Protein AF-W2JN86-F1 (afdb_monomer_lite)

Structure (mmCIF, N/CA/C/O backbone):
data_AF-W2JN86-F1
#
_entry.id   AF-W2JN86-F1
#
loop_
_atom_site.group_PDB
_atom_site.id
_atom_site.type_symbol
_atom_site.label_atom_id
_atom_site.label_alt_id
_atom_site.label_comp_id
_atom_site.label_asym_id
_atom_site.label_entity_id
_atom_site.label_seq_id
_atom_site.pdbx_PDB_ins_code
_atom_site.Cartn_x
_atom_site.Cartn_y
_atom_site.Cartn_z
_atom_site.occupancy
_atom_site.B_iso_or_equiv
_atom_site.auth_seq_id
_atom_site.auth_comp_id
_atom_site.auth_asym_id
_atom_site.auth_atom_id
_atom_site.pdbx_PDB_model_num
ATOM 1 N N . MET A 1 1 ? 68.083 -23.206 29.676 1.00 40.34 1 MET A N 1
ATOM 2 C CA . MET A 1 1 ? 66.668 -23.506 29.372 1.00 40.34 1 MET A CA 1
ATOM 3 C C . MET A 1 1 ? 65.996 -22.211 28.949 1.00 40.34 1 MET A C 1
ATOM 5 O O . MET A 1 1 ? 65.682 -21.395 29.801 1.00 40.34 1 MET A O 1
ATOM 9 N N . GLY A 1 2 ? 65.899 -21.969 27.643 1.00 44.34 2 GLY A N 1
ATOM 10 C CA . GLY A 1 2 ? 65.194 -20.807 27.102 1.00 44.34 2 GLY A CA 1
ATOM 11 C C . GLY A 1 2 ? 63.753 -21.199 26.782 1.00 44.34 2 GLY A C 1
ATOM 12 O O . GLY A 1 2 ? 63.563 -22.230 26.136 1.00 44.34 2 GLY A O 1
ATOM 13 N N . PRO A 1 3 ? 62.735 -20.453 27.232 1.00 45.81 3 PRO A N 1
ATOM 14 C CA . PRO A 1 3 ? 61.371 -20.733 26.826 1.00 45.81 3 PRO A CA 1
ATOM 15 C C . PRO A 1 3 ? 61.158 -20.239 25.392 1.00 45.81 3 PRO A C 1
ATOM 17 O O . PRO A 1 3 ? 61.354 -19.067 25.070 1.00 45.81 3 PRO A O 1
ATOM 20 N N . GLY A 1 4 ? 60.821 -21.198 24.532 1.00 37.56 4 GLY A N 1
ATOM 21 C CA . GLY A 1 4 ? 60.564 -21.018 23.115 1.00 37.56 4 GLY A CA 1
ATOM 22 C C . GLY A 1 4 ? 59.287 -20.240 22.807 1.00 37.56 4 GLY A C 1
ATOM 23 O O . GLY A 1 4 ? 58.365 -20.125 23.613 1.00 37.56 4 GLY A O 1
ATOM 24 N N . TYR A 1 5 ? 59.254 -19.724 21.583 1.00 39.41 5 TYR A N 1
ATOM 25 C CA . TYR A 1 5 ? 58.100 -19.075 20.987 1.00 39.41 5 TYR A CA 1
ATOM 26 C C . TYR A 1 5 ? 57.048 -20.115 20.590 1.00 39.41 5 TYR A C 1
ATOM 28 O O . TYR A 1 5 ? 57.275 -20.929 19.697 1.00 39.41 5 TYR A O 1
ATOM 36 N N . VAL A 1 6 ? 55.859 -20.021 21.183 1.00 46.03 6 VAL A N 1
ATOM 37 C CA . VAL A 1 6 ? 54.618 -20.526 20.587 1.00 46.03 6 VAL A CA 1
ATOM 38 C C . VAL A 1 6 ? 53.641 -19.354 20.524 1.00 46.03 6 VAL A C 1
ATOM 40 O O . VAL A 1 6 ? 53.436 -18.656 21.513 1.00 46.03 6 VAL A O 1
ATOM 43 N N . ARG A 1 7 ? 53.123 -19.114 19.312 1.00 47.34 7 ARG A N 1
ATOM 44 C CA . ARG A 1 7 ? 52.177 -18.065 18.892 1.00 47.34 7 ARG A CA 1
ATOM 45 C C . ARG A 1 7 ? 51.281 -17.560 20.028 1.00 47.34 7 ARG A C 1
ATOM 47 O O . ARG A 1 7 ? 50.343 -18.230 20.449 1.00 47.34 7 ARG A O 1
ATOM 54 N N . GLY A 1 8 ? 51.602 -16.352 20.487 1.00 38.75 8 GLY A N 1
ATOM 55 C CA . GLY A 1 8 ? 50.927 -15.672 21.578 1.00 38.75 8 GLY A CA 1
ATOM 56 C C . GLY A 1 8 ? 49.535 -15.183 21.196 1.00 38.75 8 GLY A C 1
ATOM 57 O O . GLY A 1 8 ? 49.383 -14.314 20.342 1.00 38.75 8 GLY A O 1
ATOM 58 N N . TYR A 1 9 ? 48.539 -15.675 21.924 1.00 35.75 9 TYR A N 1
ATOM 59 C CA . TYR A 1 9 ? 47.438 -14.832 22.364 1.00 35.75 9 TYR A CA 1
ATOM 60 C C 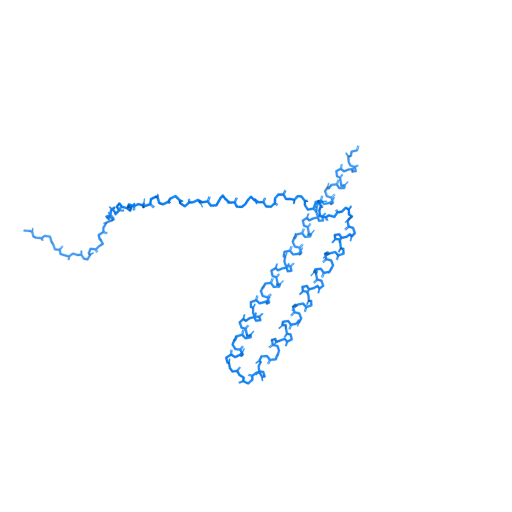. TYR A 1 9 ? 47.901 -14.086 23.620 1.00 35.75 9 TYR A C 1
ATOM 62 O O . TYR A 1 9 ? 48.077 -14.720 24.663 1.00 35.75 9 TYR A O 1
ATOM 70 N N . PRO A 1 10 ? 48.121 -12.762 23.580 1.00 40.97 10 PRO A N 1
ATOM 71 C CA . PRO A 1 10 ? 48.243 -12.002 24.806 1.00 40.97 10 PRO A CA 1
ATOM 72 C C . PRO A 1 10 ? 46.854 -11.755 25.403 1.00 40.97 10 PRO A C 1
ATOM 74 O O . PRO A 1 10 ? 46.019 -11.029 24.866 1.00 40.97 10 PRO A O 1
ATOM 77 N N . VAL A 1 11 ? 46.681 -12.402 26.552 1.00 44.06 11 VAL A N 1
ATOM 78 C CA . VAL A 1 11 ? 45.791 -12.105 27.675 1.00 44.06 11 VAL A CA 1
ATOM 79 C C . VAL A 1 11 ? 45.502 -10.605 27.818 1.00 44.06 11 VAL A C 1
ATOM 81 O O . VAL A 1 11 ? 46.398 -9.765 27.706 1.00 44.06 11 VAL A O 1
ATOM 84 N N . ALA A 1 12 ? 44.228 -10.306 28.086 1.00 45.22 12 ALA A N 1
ATOM 85 C CA . ALA A 1 12 ? 43.647 -8.981 28.249 1.00 45.22 12 ALA A CA 1
ATOM 86 C C . ALA A 1 12 ? 44.537 -8.024 29.061 1.00 45.22 12 ALA A C 1
ATOM 88 O O . ALA A 1 12 ? 44.711 -8.172 30.271 1.00 45.22 12 ALA A O 1
ATOM 89 N N . LYS A 1 13 ? 45.060 -6.995 28.390 1.00 40.75 13 LYS A N 1
ATOM 90 C CA . LYS A 1 13 ? 45.590 -5.807 29.055 1.00 40.75 13 LYS A CA 1
ATOM 91 C C . LYS A 1 13 ? 44.429 -4.844 29.271 1.00 40.75 13 LYS A C 1
ATOM 93 O O . LYS A 1 13 ? 43.826 -4.368 28.314 1.00 40.75 13 LYS A O 1
ATOM 98 N N . ASN A 1 14 ? 44.120 -4.600 30.543 1.00 42.16 14 ASN A N 1
ATOM 99 C CA . ASN A 1 14 ? 43.202 -3.566 31.002 1.00 42.16 14 ASN A CA 1
ATOM 100 C C . ASN A 1 14 ? 43.694 -2.197 30.517 1.00 42.16 14 ASN A C 1
ATOM 102 O O . ASN A 1 14 ? 44.525 -1.559 31.162 1.00 42.16 14 ASN A O 1
ATOM 106 N N . TYR A 1 15 ? 43.184 -1.741 29.377 1.00 37.34 15 TYR A N 1
ATOM 107 C CA . TYR A 1 15 ? 43.268 -0.336 29.019 1.00 37.34 15 TYR A CA 1
ATOM 108 C C . TYR A 1 15 ? 42.209 0.397 29.834 1.00 37.34 15 TYR A C 1
ATOM 110 O O . TYR A 1 15 ? 41.010 0.253 29.598 1.00 37.34 15 TYR A O 1
ATOM 118 N N . SER A 1 16 ? 42.681 1.154 30.825 1.00 36.50 16 SER A N 1
ATOM 119 C CA . SER A 1 16 ? 41.907 2.182 31.512 1.00 36.50 16 SER A CA 1
ATOM 120 C C . SER A 1 16 ? 41.421 3.180 30.461 1.00 36.50 16 SER A C 1
ATOM 122 O O . SER A 1 16 ? 42.145 4.086 30.044 1.00 36.50 16 SER A O 1
ATOM 124 N N . LEU A 1 17 ? 40.210 2.947 29.955 1.00 41.44 17 LEU A N 1
ATOM 125 C CA . LEU A 1 17 ? 39.478 3.881 29.118 1.00 41.44 17 LEU A CA 1
ATOM 126 C C . LEU A 1 17 ? 39.114 5.056 30.016 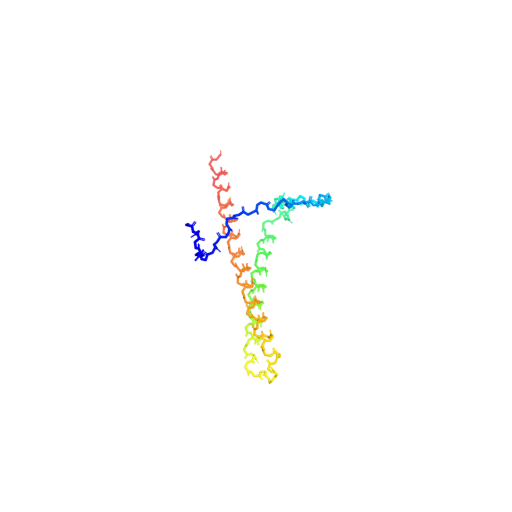1.00 41.44 17 LEU A C 1
ATOM 128 O O . LEU A 1 17 ? 38.117 5.037 30.736 1.00 41.44 17 LEU A O 1
ATOM 132 N N . HIS A 1 18 ? 39.979 6.065 29.989 1.00 39.84 18 HIS A N 1
ATOM 133 C CA . HIS A 1 18 ? 39.740 7.376 30.563 1.00 39.84 18 HIS A CA 1
ATOM 134 C C . HIS A 1 18 ? 38.550 7.988 29.810 1.00 39.84 18 HIS A C 1
ATOM 136 O O . HIS A 1 18 ? 38.694 8.672 28.797 1.00 39.84 18 HIS A O 1
ATOM 142 N N . PHE A 1 19 ? 37.341 7.635 30.245 1.00 36.56 19 PHE A N 1
ATOM 143 C CA . PHE A 1 19 ? 36.100 8.116 29.670 1.00 36.56 19 PHE A CA 1
ATOM 144 C C . PHE A 1 19 ? 35.992 9.589 30.041 1.00 36.56 19 PHE A C 1
ATOM 146 O O . PHE A 1 19 ? 35.675 9.938 31.176 1.00 36.56 19 PHE A O 1
ATOM 153 N N . CYS A 1 20 ? 36.312 10.469 29.096 1.00 41.97 20 CYS A N 1
ATOM 154 C CA . CYS A 1 20 ? 36.033 11.888 29.215 1.00 41.97 20 CYS A CA 1
ATOM 155 C C . CYS A 1 20 ? 34.528 12.047 29.469 1.00 41.97 20 CYS A C 1
ATOM 157 O O . CYS A 1 20 ? 33.718 11.914 28.549 1.00 41.97 20 CYS A O 1
ATOM 159 N N . ILE A 1 21 ? 34.151 12.310 30.724 1.00 47.12 21 ILE A N 1
ATOM 160 C CA . ILE A 1 21 ? 32.787 12.647 31.138 1.00 47.12 21 ILE A CA 1
ATOM 161 C C . ILE A 1 21 ? 32.496 14.065 30.631 1.00 47.12 21 ILE A C 1
ATOM 163 O O . ILE A 1 21 ? 32.404 15.033 31.381 1.00 47.12 21 ILE A O 1
ATOM 167 N N . GLY A 1 22 ? 32.360 14.205 29.314 1.00 44.72 22 GLY A N 1
ATOM 168 C CA . GLY A 1 22 ? 31.544 15.265 28.754 1.00 44.72 22 GLY A CA 1
ATOM 169 C C . GLY A 1 22 ? 30.115 14.962 29.177 1.00 44.72 22 GLY A C 1
ATOM 170 O O . GLY A 1 22 ? 29.614 13.874 28.892 1.00 44.72 22 GLY A O 1
ATOM 171 N N . LYS A 1 23 ? 29.470 15.885 29.898 1.00 55.12 23 LYS A N 1
ATOM 172 C CA . LYS A 1 23 ? 28.068 15.769 30.318 1.00 55.12 23 LYS A CA 1
ATOM 173 C C . LYS A 1 23 ? 27.154 15.717 29.087 1.00 55.12 23 LYS A C 1
ATOM 175 O O . LYS A 1 23 ? 26.528 16.709 28.723 1.00 55.12 23 LYS A O 1
ATOM 180 N N . ARG A 1 24 ? 27.066 14.564 28.421 1.00 57.97 24 ARG A N 1
ATOM 181 C CA . ARG A 1 24 ? 25.990 14.284 27.475 1.00 57.97 24 ARG A CA 1
ATOM 182 C C . ARG A 1 24 ? 24.729 14.216 28.316 1.00 57.97 24 ARG A C 1
ATOM 184 O O . ARG A 1 24 ? 24.595 13.329 29.153 1.00 57.97 24 ARG A O 1
ATOM 191 N N . LYS A 1 25 ? 23.824 15.175 28.124 1.00 58.09 25 LYS A N 1
ATOM 192 C CA . LYS A 1 25 ? 22.439 15.020 28.562 1.00 58.09 25 LYS A CA 1
ATOM 193 C C . LYS A 1 25 ? 21.902 13.804 27.815 1.00 58.09 25 LYS A C 1
ATOM 195 O O . LYS A 1 25 ? 21.531 13.915 26.650 1.00 58.09 25 LYS A O 1
ATOM 200 N N . THR A 1 26 ? 21.938 12.634 28.441 1.00 59.03 26 THR A N 1
ATOM 201 C CA . THR A 1 26 ? 21.180 11.474 27.989 1.00 59.03 26 THR A CA 1
ATOM 202 C C . THR A 1 26 ? 19.736 11.945 27.967 1.00 59.03 26 THR A C 1
ATOM 204 O O . THR A 1 26 ? 19.162 12.245 29.015 1.00 59.03 26 THR A O 1
ATOM 207 N N . ARG A 1 27 ? 19.177 12.142 26.768 1.00 57.22 27 ARG A N 1
ATOM 208 C CA . ARG A 1 27 ? 17.739 12.355 26.619 1.00 57.22 27 ARG A CA 1
ATOM 209 C C . ARG A 1 27 ? 17.105 11.158 27.323 1.00 57.22 27 ARG A C 1
ATOM 211 O O . ARG A 1 27 ? 17.445 10.023 26.993 1.00 57.22 27 ARG A O 1
ATOM 218 N N . GLN A 1 28 ? 16.298 11.419 28.351 1.00 60.75 28 GLN A N 1
ATOM 219 C CA . GLN A 1 28 ? 15.492 10.374 28.978 1.00 60.75 28 GLN A CA 1
ATOM 220 C C . GLN A 1 28 ? 14.775 9.602 27.861 1.00 60.75 28 GLN A C 1
ATOM 222 O O . GLN A 1 28 ? 14.440 10.237 26.851 1.00 60.75 28 GLN A O 1
ATOM 227 N N . PRO A 1 29 ? 14.565 8.277 27.998 1.00 62.31 29 PRO A N 1
ATOM 228 C CA . PRO A 1 29 ? 13.722 7.542 27.068 1.00 62.31 29 PRO A CA 1
ATOM 229 C C . PRO A 1 29 ? 12.447 8.353 26.899 1.00 62.31 29 PRO A C 1
ATOM 231 O O . PRO A 1 29 ? 11.827 8.729 27.898 1.00 62.31 29 PRO A O 1
ATOM 234 N N . GLU A 1 30 ? 12.143 8.731 25.659 1.00 65.31 30 GLU A N 1
ATOM 235 C CA . GLU A 1 30 ? 10.920 9.457 25.356 1.00 65.31 30 GLU A CA 1
ATOM 236 C C . GLU A 1 30 ? 9.794 8.656 26.007 1.00 65.31 30 GLU A C 1
ATOM 238 O O . GLU A 1 30 ? 9.720 7.437 25.815 1.00 65.31 30 GLU A O 1
ATOM 243 N N . ALA A 1 31 ? 9.048 9.297 26.913 1.00 60.22 31 ALA A N 1
ATOM 244 C CA . ALA A 1 31 ? 8.032 8.601 27.684 1.00 60.22 31 ALA A CA 1
ATOM 245 C C . ALA A 1 31 ? 7.168 7.809 26.691 1.00 60.22 31 ALA A C 1
ATOM 247 O O . ALA A 1 31 ? 6.802 8.380 25.656 1.00 60.22 31 ALA A O 1
ATOM 248 N N . PRO A 1 32 ? 6.870 6.518 26.952 1.00 59.47 32 PRO A N 1
ATOM 249 C CA . PRO A 1 32 ? 5.944 5.774 26.112 1.00 59.47 32 PRO A CA 1
ATOM 250 C C . PRO A 1 32 ? 4.725 6.658 25.885 1.00 59.47 32 PRO A C 1
ATOM 252 O O . PRO A 1 32 ? 4.285 7.318 26.821 1.00 59.47 32 PRO A O 1
ATOM 255 N N . PHE A 1 33 ? 4.224 6.754 24.660 1.00 50.59 33 PHE A N 1
ATOM 256 C CA . PHE A 1 33 ? 3.069 7.594 24.368 1.00 50.59 33 PHE A CA 1
ATOM 257 C C . PHE A 1 33 ? 1.852 7.051 25.143 1.00 50.59 33 PHE A C 1
ATOM 259 O O . PHE A 1 33 ? 1.139 6.176 24.661 1.00 50.59 33 PHE A O 1
ATOM 266 N N . ILE A 1 34 ? 1.645 7.521 26.380 1.00 52.94 34 ILE A N 1
ATOM 267 C CA . ILE A 1 34 ? 0.549 7.118 27.275 1.00 52.94 34 ILE A CA 1
ATOM 268 C C . ILE A 1 34 ? -0.655 8.025 27.012 1.00 52.94 34 ILE A C 1
ATOM 270 O O . ILE A 1 34 ? -1.181 8.660 27.918 1.00 52.94 34 ILE A O 1
ATOM 274 N N . ASN A 1 35 ? -1.083 8.138 25.758 1.00 52.81 35 ASN A N 1
ATOM 275 C CA . ASN A 1 35 ? -2.377 8.743 25.472 1.00 52.81 35 ASN A CA 1
ATOM 276 C C . ASN A 1 35 ? -3.366 7.614 25.209 1.00 52.81 35 ASN A C 1
ATOM 278 O O . ASN A 1 35 ? -3.191 6.822 24.283 1.00 52.81 35 ASN A O 1
ATOM 282 N N . ASP A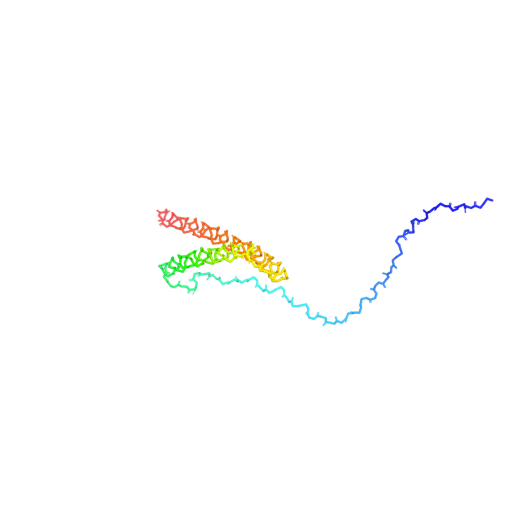 1 36 ? -4.389 7.522 26.063 1.00 51.91 36 ASP A N 1
ATOM 283 C CA . ASP A 1 36 ? -5.504 6.603 25.862 1.00 51.91 36 ASP A CA 1
ATOM 284 C C . ASP A 1 36 ? -6.168 6.986 24.536 1.00 51.91 36 ASP A C 1
ATOM 286 O O . ASP A 1 36 ? -6.694 8.088 24.391 1.00 51.91 36 ASP A O 1
ATOM 290 N N . THR A 1 37 ? -6.136 6.093 23.548 1.00 52.72 37 THR A N 1
ATOM 291 C CA . THR A 1 37 ? -6.672 6.354 22.199 1.00 52.72 37 THR A CA 1
ATOM 292 C C . THR A 1 37 ? -8.163 6.692 22.212 1.00 52.72 37 THR A C 1
ATOM 294 O O . THR A 1 37 ? -8.687 7.240 21.248 1.00 52.72 37 THR A O 1
ATOM 297 N N . LYS A 1 38 ? -8.841 6.439 23.338 1.00 50.56 38 LYS A N 1
ATOM 298 C CA . LYS A 1 38 ? -10.214 6.867 23.627 1.00 50.56 38 LYS A CA 1
ATOM 299 C C . LYS A 1 38 ? -10.405 8.388 23.646 1.00 50.56 38 LYS A C 1
ATOM 301 O O . LYS A 1 38 ? -11.542 8.825 23.524 1.00 50.56 38 LYS A O 1
ATOM 306 N N . SER A 1 39 ? -9.346 9.189 23.802 1.00 56.62 39 SER A N 1
ATOM 307 C CA . SER A 1 39 ? -9.436 10.654 23.723 1.00 56.62 39 SER A CA 1
ATOM 308 C C . SER A 1 39 ? -9.368 11.195 22.293 1.00 56.62 39 SER A C 1
ATOM 310 O O . SER A 1 39 ? -9.710 12.356 22.083 1.00 56.62 39 SER A O 1
ATOM 312 N N . LEU A 1 40 ? -8.962 10.382 21.304 1.00 59.28 40 LEU A N 1
ATOM 313 C CA . LEU A 1 40 ? -8.862 10.845 19.915 1.00 59.28 40 LEU A CA 1
ATOM 314 C C . LEU A 1 40 ? -10.230 11.117 19.285 1.00 59.28 40 LEU A C 1
ATOM 316 O O . LEU A 1 40 ? -10.334 11.967 18.405 1.00 59.28 40 LEU A O 1
ATOM 320 N N . THR A 1 41 ? -11.268 10.388 19.695 1.00 57.16 41 THR A N 1
ATOM 321 C CA . THR A 1 41 ? -12.598 10.492 19.086 1.00 57.16 41 THR A CA 1
ATOM 322 C C . THR A 1 41 ? -13.690 10.213 20.107 1.00 57.16 41 THR A C 1
ATOM 324 O O . THR A 1 41 ? -13.650 9.207 20.813 1.00 57.16 41 THR A O 1
ATOM 327 N N . THR A 1 42 ? -14.723 11.048 20.120 1.00 63.97 42 THR A N 1
ATOM 328 C CA . THR A 1 42 ? -15.916 10.881 20.962 1.00 63.97 42 THR A CA 1
ATOM 329 C C . THR A 1 42 ? -16.889 9.819 20.443 1.00 63.97 42 THR A C 1
ATOM 331 O O . THR A 1 42 ? -17.742 9.364 21.202 1.00 63.97 42 THR A O 1
ATOM 334 N N . SER A 1 43 ? -16.770 9.395 19.176 1.00 66.00 43 SER A N 1
ATOM 335 C CA . SER A 1 43 ? -17.686 8.443 18.537 1.00 66.00 43 SER A CA 1
ATOM 336 C C . SER A 1 43 ? -16.961 7.197 18.010 1.00 66.00 43 SER A C 1
ATOM 338 O O . SER A 1 43 ? -15.907 7.298 17.380 1.00 66.00 43 SER A O 1
ATOM 340 N N . SER A 1 44 ? -17.546 6.015 18.243 1.00 70.31 44 SER A N 1
ATOM 341 C CA . SER A 1 44 ? -17.044 4.744 17.687 1.00 70.31 44 SER A CA 1
ATOM 342 C C . SER A 1 44 ? -17.092 4.735 16.158 1.00 70.31 44 SER A C 1
ATOM 344 O O . SER A 1 44 ? -16.194 4.204 15.515 1.00 70.31 44 SER A O 1
ATOM 346 N N . GLU A 1 45 ? -18.108 5.375 15.576 1.00 77.12 45 GLU A N 1
ATOM 347 C CA . GLU A 1 45 ? -18.319 5.412 14.128 1.00 77.12 45 GLU A CA 1
ATOM 348 C C . GLU A 1 45 ? -17.191 6.159 13.398 1.00 77.12 45 GLU A C 1
ATOM 350 O O . GLU A 1 45 ? -16.780 5.766 12.307 1.00 77.12 45 GLU A O 1
ATOM 355 N N . THR A 1 46 ? -16.635 7.211 14.012 1.00 76.69 46 THR A N 1
ATOM 356 C CA . THR A 1 46 ? -15.467 7.927 13.472 1.00 76.69 46 THR A CA 1
ATOM 357 C C . THR A 1 46 ? -14.238 7.027 13.433 1.00 76.69 46 THR A C 1
ATOM 359 O O . THR A 1 46 ? -13.503 7.043 12.448 1.00 76.69 46 THR A O 1
ATOM 362 N N . VAL A 1 47 ? -14.021 6.218 14.475 1.00 74.69 47 VAL A N 1
ATOM 363 C CA . VAL A 1 47 ? -12.912 5.257 14.499 1.00 74.69 47 VAL A CA 1
ATOM 364 C C . VAL A 1 47 ? -13.094 4.239 13.384 1.00 74.69 47 VAL A C 1
ATOM 366 O O . VAL A 1 47 ? -12.164 4.029 12.618 1.00 74.69 47 VAL A O 1
ATOM 369 N N . ASP A 1 48 ? -14.282 3.654 13.239 1.00 76.56 48 ASP A N 1
ATOM 370 C CA . ASP A 1 48 ? -14.545 2.641 12.211 1.00 76.56 48 ASP A CA 1
ATOM 371 C C . ASP A 1 48 ? -14.368 3.181 10.781 1.00 76.56 48 ASP A C 1
ATOM 373 O O . ASP A 1 48 ? -13.771 2.501 9.944 1.00 76.56 48 ASP A O 1
ATOM 377 N N . LYS A 1 49 ? -14.769 4.430 10.514 1.00 83.50 49 LYS A N 1
ATOM 378 C CA . LYS A 1 49 ? -14.489 5.105 9.232 1.00 83.50 49 LYS A CA 1
ATOM 379 C C . LYS A 1 49 ? -12.991 5.282 8.995 1.00 83.50 49 LYS A C 1
ATOM 381 O O . LYS A 1 49 ? -12.492 4.877 7.950 1.00 83.50 49 LYS A O 1
ATOM 386 N N . LEU A 1 50 ? -12.252 5.783 9.988 1.00 82.50 50 LEU A N 1
ATOM 387 C CA . LEU A 1 50 ? -10.794 5.926 9.892 1.00 82.50 50 LEU A CA 1
ATOM 388 C C . LEU A 1 50 ? -10.098 4.580 9.648 1.00 82.50 50 LEU A C 1
ATOM 390 O O . LEU A 1 50 ? -9.123 4.518 8.900 1.00 82.50 50 LEU A O 1
ATOM 394 N N . ARG A 1 51 ? -10.602 3.488 10.238 1.00 78.75 51 ARG A N 1
ATOM 395 C CA . ARG A 1 51 ? -10.095 2.130 9.979 1.00 78.75 51 ARG A CA 1
ATOM 396 C C . ARG A 1 51 ? -10.289 1.734 8.525 1.00 78.75 51 ARG A C 1
ATOM 398 O O . ARG A 1 51 ? -9.351 1.248 7.892 1.00 78.75 51 ARG A O 1
ATOM 405 N N . GLN A 1 52 ? -11.499 1.932 8.011 1.00 84.56 52 GLN A N 1
ATOM 406 C CA . GLN A 1 52 ? -11.833 1.606 6.634 1.00 84.56 52 GLN A CA 1
ATOM 407 C C . GLN A 1 52 ? -10.981 2.422 5.658 1.00 84.56 52 GLN A C 1
ATOM 409 O O . GLN A 1 52 ? -10.366 1.848 4.761 1.00 84.56 52 GLN A O 1
ATOM 414 N N . ASP A 1 53 ? -10.867 3.729 5.883 1.00 89.69 53 ASP A N 1
ATOM 415 C CA . ASP A 1 53 ? -10.072 4.630 5.050 1.00 89.69 53 ASP A CA 1
ATOM 416 C C . ASP A 1 53 ? -8.595 4.243 5.039 1.00 89.69 53 ASP A C 1
ATOM 418 O O . ASP A 1 53 ? -7.960 4.217 3.979 1.00 89.69 53 ASP A O 1
ATOM 422 N N . LEU A 1 54 ? -8.042 3.891 6.201 1.00 87.75 54 LEU A N 1
ATOM 423 C CA . LEU A 1 54 ? -6.646 3.496 6.318 1.00 87.75 54 LEU A CA 1
ATOM 424 C C . LEU A 1 54 ? -6.387 2.161 5.608 1.00 87.75 54 LEU A C 1
ATOM 426 O O . LEU A 1 54 ? -5.446 2.070 4.822 1.00 87.75 54 LEU A O 1
ATOM 430 N N . CYS A 1 55 ? -7.271 1.173 5.776 1.00 86.12 55 CYS A N 1
ATOM 431 C CA . CYS A 1 55 ? -7.200 -0.101 5.056 1.00 86.12 55 CYS A CA 1
ATOM 432 C C . CYS A 1 55 ? -7.251 0.097 3.530 1.00 86.12 55 CYS A C 1
ATOM 434 O O . CYS A 1 55 ? -6.372 -0.379 2.803 1.00 86.12 55 CYS A O 1
ATOM 436 N N . LEU A 1 56 ? -8.225 0.872 3.040 1.00 90.50 56 LEU A N 1
ATOM 437 C CA . LEU A 1 56 ? -8.370 1.186 1.616 1.00 90.50 56 LEU A CA 1
ATOM 438 C C . LEU A 1 56 ? -7.152 1.939 1.071 1.00 90.50 56 LEU A C 1
ATOM 440 O O . LEU A 1 56 ? -6.703 1.676 -0.047 1.00 90.50 56 LEU A O 1
ATOM 444 N N . THR A 1 57 ? -6.598 2.867 1.849 1.00 92.50 57 THR A N 1
ATOM 445 C CA . THR A 1 57 ? -5.404 3.629 1.467 1.00 92.50 57 THR A CA 1
ATOM 446 C C . THR A 1 57 ? -4.198 2.712 1.317 1.00 92.50 57 THR A C 1
ATOM 448 O O . THR A 1 57 ? -3.513 2.767 0.295 1.00 92.50 57 THR A O 1
ATOM 451 N N . THR A 1 58 ? -3.964 1.816 2.276 1.00 91.69 58 THR A N 1
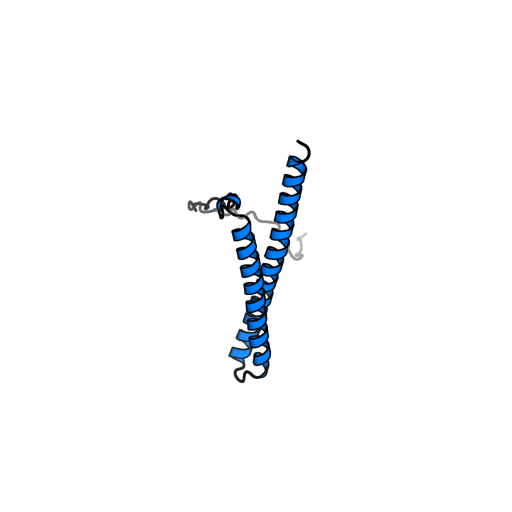ATOM 452 C CA . THR A 1 58 ? -2.849 0.865 2.223 1.00 91.69 58 THR A CA 1
ATOM 453 C C . THR A 1 58 ? -2.982 -0.099 1.039 1.00 91.69 58 THR A C 1
ATOM 455 O O . THR A 1 58 ? -2.002 -0.350 0.335 1.00 91.69 58 THR A O 1
ATOM 458 N N . GLN A 1 59 ? -4.196 -0.567 0.731 1.00 90.88 59 GLN A N 1
ATOM 459 C CA . GLN A 1 59 ? -4.460 -1.380 -0.463 1.00 90.88 59 GLN A CA 1
ATOM 460 C C . GLN A 1 59 ? -4.179 -0.620 -1.769 1.00 90.88 59 GLN A C 1
ATOM 462 O O . GLN A 1 59 ? -3.544 -1.158 -2.680 1.00 90.88 59 GLN A O 1
ATOM 467 N N . LYS A 1 60 ? -4.611 0.645 -1.870 1.00 94.00 60 LYS A N 1
ATOM 468 C CA . LYS A 1 60 ? -4.344 1.494 -3.044 1.00 94.00 60 LYS A CA 1
ATOM 469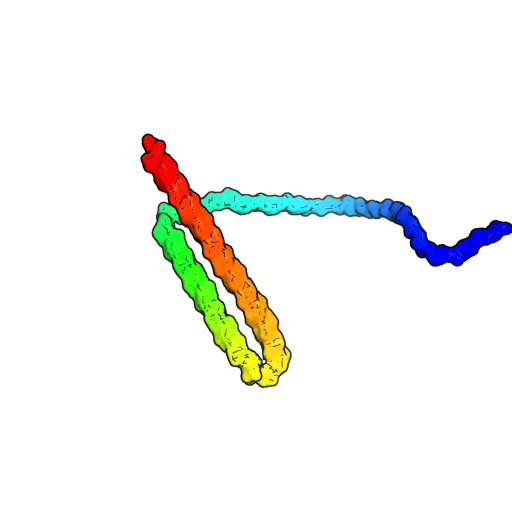 C C . LYS A 1 60 ? -2.849 1.731 -3.241 1.00 94.00 60 LYS A C 1
ATOM 471 O O . LYS A 1 60 ? -2.361 1.596 -4.360 1.00 94.00 60 LYS A O 1
ATOM 476 N N . GLN A 1 61 ? -2.121 2.036 -2.169 1.00 94.50 61 GLN A N 1
ATOM 477 C CA . GLN A 1 61 ? -0.668 2.213 -2.213 1.00 94.50 61 GLN A CA 1
ATOM 478 C C . GLN A 1 61 ? 0.038 0.944 -2.699 1.00 94.50 61 GLN A C 1
ATOM 480 O O . GLN A 1 61 ? 0.909 1.031 -3.562 1.00 94.50 61 GLN A O 1
ATOM 485 N N . LEU A 1 62 ? -0.379 -0.235 -2.222 1.00 94.25 62 LEU A N 1
ATOM 486 C CA . LEU A 1 62 ? 0.179 -1.506 -2.687 1.00 94.25 62 LEU A CA 1
ATOM 487 C C . LEU A 1 62 ? -0.016 -1.690 -4.195 1.00 94.25 62 LEU A C 1
ATOM 489 O O . LEU A 1 62 ? 0.923 -2.059 -4.899 1.00 94.25 62 LEU A O 1
ATOM 493 N N . LYS A 1 63 ? -1.219 -1.393 -4.696 1.00 95.31 63 LYS A N 1
ATOM 494 C CA . LYS A 1 63 ? -1.539 -1.495 -6.123 1.00 95.31 63 LYS A CA 1
ATOM 495 C C . LYS A 1 63 ? -0.686 -0.546 -6.965 1.00 95.31 63 LYS A C 1
ATOM 497 O O . LYS A 1 63 ? -0.179 -0.956 -8.001 1.00 95.31 63 LYS A O 1
ATOM 502 N N . ILE A 1 64 ? -0.479 0.691 -6.513 1.00 95.88 64 ILE A N 1
ATOM 503 C CA . ILE A 1 64 ? 0.399 1.655 -7.197 1.00 95.88 64 ILE A CA 1
ATOM 504 C C . ILE A 1 64 ? 1.833 1.119 -7.273 1.00 95.88 64 ILE A C 1
ATOM 506 O O . ILE A 1 64 ? 2.437 1.140 -8.341 1.00 95.88 64 ILE A O 1
ATOM 510 N N . VAL A 1 65 ? 2.367 0.580 -6.174 1.00 95.94 65 VAL A N 1
ATOM 511 C CA . VAL A 1 65 ? 3.719 -0.007 -6.153 1.00 95.94 65 VAL A CA 1
ATOM 512 C C . VAL A 1 65 ? 3.831 -1.197 -7.109 1.00 95.94 65 VAL A C 1
ATOM 514 O O . VAL A 1 65 ? 4.840 -1.331 -7.798 1.00 95.94 65 VAL A O 1
ATOM 517 N N . GLN A 1 66 ? 2.802 -2.043 -7.190 1.00 94.81 66 GLN A N 1
ATOM 518 C CA . GLN A 1 66 ? 2.758 -3.151 -8.149 1.00 94.81 66 GLN A CA 1
ATOM 519 C C . GLN A 1 66 ? 2.753 -2.659 -9.598 1.00 94.81 66 GLN A C 1
ATOM 521 O O . GLN A 1 66 ? 3.487 -3.206 -10.414 1.00 94.81 66 GLN A O 1
ATOM 526 N N . LEU A 1 67 ? 1.979 -1.614 -9.905 1.00 95.31 67 LEU A N 1
ATOM 527 C CA . LEU A 1 67 ? 1.963 -1.011 -11.238 1.00 95.31 67 LEU A CA 1
ATOM 528 C C . LEU A 1 67 ? 3.346 -0.478 -11.617 1.00 95.31 67 LEU A C 1
ATOM 530 O O . LEU A 1 67 ? 3.845 -0.823 -12.677 1.00 95.31 67 LEU A O 1
ATOM 534 N N . ILE A 1 68 ? 4.008 0.262 -10.722 1.00 93.56 68 ILE A N 1
ATOM 535 C CA . ILE A 1 68 ? 5.378 0.747 -10.960 1.00 93.56 68 ILE A CA 1
ATOM 536 C C . ILE A 1 68 ? 6.326 -0.426 -11.223 1.00 93.56 68 ILE A C 1
ATOM 538 O O . ILE A 1 68 ? 7.132 -0.369 -12.144 1.00 93.56 68 ILE A O 1
ATOM 542 N N . ARG A 1 69 ? 6.225 -1.505 -10.437 1.00 94.56 69 ARG A N 1
ATOM 543 C CA . ARG A 1 69 ? 7.092 -2.678 -10.590 1.00 94.56 69 ARG A CA 1
ATOM 544 C C . ARG A 1 69 ? 6.936 -3.351 -11.954 1.00 94.56 69 ARG A C 1
ATOM 546 O O . ARG A 1 69 ? 7.929 -3.829 -12.495 1.00 94.56 69 ARG A O 1
ATOM 553 N N . ASN A 1 70 ? 5.720 -3.389 -12.492 1.00 94.12 70 ASN A N 1
ATOM 554 C CA . ASN A 1 70 ? 5.447 -3.999 -13.793 1.00 94.12 70 ASN A CA 1
ATOM 555 C C . ASN A 1 70 ? 6.129 -3.250 -14.947 1.00 94.12 70 ASN A C 1
ATOM 557 O O . ASN A 1 70 ? 6.466 -3.886 -15.934 1.00 94.12 70 ASN A O 1
ATOM 561 N N . GLU A 1 71 ? 6.386 -1.949 -14.791 1.00 92.75 71 GLU A N 1
ATOM 562 C CA . GLU A 1 71 ? 7.060 -1.108 -15.794 1.00 92.75 71 GLU A CA 1
ATOM 563 C C . GLU A 1 71 ? 8.601 -1.179 -15.706 1.00 92.75 71 GLU A C 1
ATOM 565 O O . GLU A 1 71 ? 9.308 -0.733 -16.608 1.00 92.75 71 GLU A O 1
ATOM 570 N N . ILE A 1 72 ? 9.163 -1.731 -14.620 1.00 92.94 72 ILE A N 1
ATOM 571 C CA . ILE A 1 72 ? 10.623 -1.808 -14.407 1.00 92.94 72 ILE A CA 1
ATOM 572 C C . ILE A 1 72 ? 11.349 -2.575 -15.531 1.00 92.94 72 ILE A C 1
ATOM 574 O O . ILE A 1 72 ? 12.393 -2.089 -15.973 1.00 92.94 72 ILE A O 1
ATOM 578 N N . PRO A 1 73 ? 10.870 -3.743 -16.012 1.00 91.75 73 PRO A N 1
ATOM 579 C CA . PRO A 1 73 ? 11.537 -4.481 -17.088 1.00 91.75 73 PRO A CA 1
ATOM 580 C C . PRO A 1 73 ? 11.680 -3.678 -18.387 1.00 91.75 73 PRO A C 1
ATOM 582 O O . PRO A 1 73 ? 12.693 -3.815 -19.072 1.00 91.75 73 PRO A O 1
ATOM 585 N N . ASP A 1 74 ? 10.710 -2.809 -18.679 1.00 91.19 74 ASP A N 1
ATOM 586 C CA . ASP A 1 74 ? 10.669 -1.983 -19.890 1.00 91.19 74 ASP A CA 1
ATOM 587 C C . ASP A 1 74 ? 11.487 -0.683 -19.755 1.00 91.19 74 ASP A C 1
ATOM 589 O O . ASP A 1 74 ? 11.695 0.055 -20.725 1.00 91.19 74 ASP A O 1
ATOM 593 N N . CYS A 1 75 ? 12.012 -0.398 -18.558 1.00 90.50 75 CYS A N 1
ATOM 594 C CA . CYS A 1 75 ? 12.835 0.774 -18.294 1.00 90.50 75 CYS A CA 1
ATOM 595 C C . CYS A 1 75 ? 14.203 0.663 -18.989 1.00 90.50 75 CYS A C 1
ATOM 597 O O . CYS A 1 75 ? 15.041 -0.167 -18.634 1.00 90.50 75 CYS A O 1
ATOM 599 N N . LYS A 1 76 ? 14.464 1.539 -19.966 1.00 92.44 76 LYS A N 1
ATOM 600 C CA . LYS A 1 76 ? 15.720 1.547 -20.741 1.00 92.44 76 LYS A CA 1
ATOM 601 C C . LYS A 1 76 ? 16.946 1.938 -19.913 1.00 92.44 76 LYS A C 1
ATOM 603 O O . LYS A 1 76 ? 18.033 1.435 -20.180 1.00 92.44 76 LYS A O 1
ATOM 608 N N . ASP A 1 77 ? 16.766 2.810 -18.927 1.00 95.44 77 ASP A N 1
ATOM 609 C CA . ASP A 1 77 ? 17.833 3.280 -18.044 1.00 95.44 77 ASP A CA 1
ATOM 610 C C . ASP A 1 77 ? 18.119 2.232 -16.957 1.00 95.44 77 ASP A C 1
ATOM 612 O O . ASP A 1 77 ? 17.240 1.860 -16.178 1.00 95.44 77 ASP A O 1
ATOM 616 N N . TYR A 1 78 ? 19.350 1.721 -16.938 1.00 91.94 78 TYR A N 1
ATOM 617 C CA . TYR A 1 78 ? 19.771 0.677 -16.007 1.00 91.94 78 TYR A CA 1
ATOM 618 C C . TYR A 1 78 ? 19.860 1.172 -14.557 1.00 91.94 78 TYR A C 1
ATOM 620 O O . TYR A 1 78 ? 19.439 0.464 -13.639 1.00 91.94 78 TYR A O 1
ATOM 628 N N . ASP A 1 79 ? 20.359 2.388 -14.339 1.00 93.62 79 ASP A N 1
ATOM 629 C CA . ASP A 1 79 ? 20.520 2.947 -12.997 1.00 93.62 79 ASP A CA 1
ATOM 630 C C . ASP A 1 79 ? 19.150 3.266 -12.396 1.00 93.62 79 ASP A C 1
ATOM 632 O O . ASP A 1 79 ? 18.855 2.881 -11.260 1.00 93.62 79 ASP A O 1
ATOM 636 N N . ALA A 1 80 ? 18.261 3.867 -13.193 1.00 92.12 80 ALA A N 1
ATOM 637 C CA . ALA A 1 80 ? 16.878 4.107 -12.793 1.00 92.12 80 ALA A CA 1
ATOM 638 C C . ALA A 1 80 ? 16.151 2.798 -12.454 1.00 92.12 80 ALA A C 1
ATOM 640 O O . ALA A 1 80 ? 15.426 2.730 -11.460 1.00 92.12 80 ALA A O 1
ATOM 641 N N . ARG A 1 81 ? 16.376 1.735 -13.236 1.00 94.44 81 ARG A N 1
ATOM 642 C CA . ARG A 1 81 ? 15.789 0.409 -13.005 1.00 94.44 81 ARG A CA 1
ATOM 643 C C . ARG A 1 81 ? 16.185 -0.173 -11.652 1.00 94.44 81 ARG A C 1
ATOM 645 O O . ARG A 1 81 ? 15.311 -0.651 -10.930 1.00 94.44 81 ARG A O 1
ATOM 652 N N . ASN A 1 82 ? 17.466 -0.107 -11.294 1.00 93.81 82 ASN A N 1
ATOM 653 C CA . ASN A 1 82 ? 17.956 -0.611 -10.008 1.00 93.81 82 ASN A CA 1
ATOM 654 C C . ASN A 1 82 ? 17.367 0.179 -8.837 1.00 93.81 82 ASN A C 1
ATOM 656 O O . ASN A 1 82 ? 16.835 -0.407 -7.895 1.00 93.81 82 ASN A O 1
ATOM 660 N N . VAL A 1 83 ? 17.376 1.512 -8.933 1.00 94.62 83 VAL A N 1
ATOM 661 C CA . VAL A 1 83 ? 16.800 2.381 -7.898 1.00 94.62 83 VAL A CA 1
ATOM 662 C C . VAL A 1 83 ? 15.302 2.114 -7.728 1.00 94.62 83 VAL A C 1
ATOM 664 O O . VAL A 1 83 ? 14.820 1.999 -6.598 1.00 94.62 83 VAL A O 1
ATOM 667 N N . LEU A 1 84 ? 14.554 1.973 -8.826 1.00 94.56 84 LEU A N 1
ATOM 668 C CA . LEU A 1 84 ? 13.126 1.650 -8.788 1.00 94.56 84 LEU A CA 1
ATOM 669 C C . LEU A 1 84 ? 12.869 0.260 -8.206 1.00 94.56 84 LEU A C 1
ATOM 671 O O . LEU A 1 84 ? 11.940 0.098 -7.412 1.00 94.56 84 LEU A O 1
ATOM 675 N N . HIS A 1 85 ? 13.689 -0.734 -8.545 1.00 95.06 85 HIS A N 1
ATOM 676 C CA . HIS A 1 85 ? 13.580 -2.075 -7.980 1.00 95.06 85 HIS A CA 1
ATOM 677 C C . HIS A 1 85 ? 13.726 -2.043 -6.452 1.00 95.06 85 HIS A C 1
ATOM 679 O O . HIS A 1 85 ? 12.834 -2.496 -5.732 1.00 95.06 85 HIS A O 1
ATOM 685 N N . ASP A 1 86 ? 14.798 -1.440 -5.942 1.00 95.00 86 ASP A N 1
ATOM 686 C CA . ASP A 1 86 ? 15.070 -1.390 -4.502 1.00 95.00 86 ASP A CA 1
ATOM 687 C C . ASP A 1 86 ? 14.023 -0.568 -3.747 1.00 95.00 86 ASP A C 1
ATOM 689 O O . ASP A 1 86 ? 13.538 -0.966 -2.681 1.00 95.00 86 ASP A O 1
ATOM 693 N N . THR A 1 87 ? 13.607 0.556 -4.332 1.00 95.00 87 THR A N 1
ATOM 694 C CA . THR A 1 87 ? 12.571 1.417 -3.757 1.00 95.00 87 THR A CA 1
ATOM 695 C C . THR A 1 87 ? 11.228 0.692 -3.686 1.00 95.00 87 THR A C 1
ATOM 697 O O . THR A 1 87 ? 10.565 0.721 -2.648 1.00 95.00 87 THR A O 1
ATOM 700 N N . THR A 1 88 ? 10.815 0.008 -4.757 1.00 96.19 88 THR A N 1
ATOM 701 C CA . THR A 1 88 ? 9.536 -0.721 -4.782 1.00 96.19 88 THR A CA 1
ATOM 702 C C . THR A 1 88 ? 9.538 -1.930 -3.846 1.00 96.19 88 THR A C 1
ATOM 704 O O . THR A 1 88 ? 8.523 -2.190 -3.196 1.00 96.19 88 THR A O 1
ATOM 707 N N . GLU A 1 89 ? 10.665 -2.628 -3.687 1.00 95.69 89 GLU A N 1
ATOM 708 C CA . GLU A 1 89 ? 10.832 -3.678 -2.673 1.00 95.69 89 GLU A CA 1
ATOM 709 C C . GLU A 1 89 ? 10.689 -3.133 -1.248 1.00 95.69 89 GLU A C 1
ATOM 711 O O . GLU A 1 89 ? 9.942 -3.690 -0.436 1.00 95.69 89 GLU A O 1
ATOM 716 N N . LEU A 1 90 ? 11.350 -2.013 -0.939 1.00 96.38 90 LEU A N 1
ATOM 717 C CA . LEU A 1 90 ? 11.236 -1.368 0.368 1.00 96.38 90 LEU A CA 1
ATOM 718 C C . LEU A 1 90 ? 9.793 -0.932 0.657 1.00 96.38 90 LEU A C 1
ATOM 720 O O . LEU A 1 90 ? 9.281 -1.180 1.753 1.00 96.38 90 LEU A O 1
ATOM 724 N N . LEU A 1 91 ? 9.130 -0.306 -0.318 1.00 95.88 91 LEU A N 1
ATOM 725 C CA . LEU A 1 91 ? 7.746 0.145 -0.185 1.00 95.88 91 LEU A CA 1
ATOM 726 C C . LEU A 1 91 ? 6.794 -1.028 0.038 1.00 95.88 91 LEU A C 1
ATOM 728 O O . LEU A 1 91 ? 5.978 -0.970 0.955 1.00 95.88 91 LEU A O 1
ATOM 732 N N . LYS A 1 92 ? 6.938 -2.118 -0.724 1.00 95.00 92 LYS A N 1
ATOM 733 C CA . LYS A 1 92 ? 6.138 -3.335 -0.539 1.00 95.00 92 LYS A CA 1
ATOM 734 C C . LYS A 1 92 ? 6.253 -3.856 0.894 1.00 95.00 92 LYS A C 1
ATOM 736 O O . LYS A 1 92 ? 5.234 -4.101 1.532 1.00 95.00 92 LYS A O 1
ATOM 741 N N . ARG A 1 93 ? 7.476 -3.965 1.426 1.00 94.19 93 ARG A N 1
ATOM 742 C CA . ARG A 1 93 ? 7.714 -4.433 2.803 1.00 94.19 93 ARG A CA 1
ATOM 743 C C . ARG A 1 93 ? 7.052 -3.530 3.840 1.00 94.19 93 ARG A C 1
ATOM 745 O O . ARG A 1 93 ? 6.382 -4.038 4.735 1.00 94.19 93 ARG A O 1
ATOM 752 N N . ARG A 1 94 ? 7.207 -2.208 3.718 1.00 94.12 94 ARG A N 1
ATOM 753 C CA . ARG A 1 94 ? 6.604 -1.246 4.658 1.00 94.12 94 ARG A CA 1
ATOM 754 C C . ARG A 1 94 ? 5.081 -1.281 4.615 1.00 94.12 94 ARG A C 1
ATOM 756 O O . ARG A 1 94 ? 4.451 -1.299 5.663 1.00 94.12 94 ARG A O 1
ATOM 763 N N . ILE A 1 95 ? 4.499 -1.340 3.421 1.00 94.06 95 ILE A N 1
ATOM 764 C CA . ILE A 1 95 ? 3.047 -1.423 3.237 1.00 94.06 95 ILE A CA 1
ATOM 765 C C . ILE A 1 95 ? 2.505 -2.710 3.864 1.00 94.06 95 ILE A C 1
ATOM 767 O O . ILE A 1 95 ? 1.531 -2.649 4.609 1.00 94.06 95 ILE A O 1
ATOM 771 N N . SER A 1 96 ? 3.165 -3.854 3.655 1.00 88.69 96 SER A N 1
ATOM 772 C CA . SER A 1 96 ? 2.783 -5.109 4.314 1.00 88.69 96 SER A CA 1
ATOM 773 C C . SER A 1 96 ? 2.884 -5.023 5.839 1.00 88.69 96 SER A C 1
ATOM 775 O O . SER A 1 96 ? 1.965 -5.452 6.527 1.00 88.69 96 SER A O 1
ATOM 777 N N . GLN A 1 97 ? 3.940 -4.408 6.383 1.00 89.38 97 GLN A N 1
ATOM 778 C CA . GLN A 1 97 ? 4.047 -4.165 7.828 1.00 89.38 97 GLN A CA 1
ATOM 779 C C . GLN A 1 97 ? 2.895 -3.299 8.349 1.00 89.38 97 GLN A C 1
ATOM 781 O O . GLN A 1 97 ? 2.322 -3.604 9.393 1.00 89.38 97 GLN A O 1
ATOM 786 N N . THR A 1 98 ? 2.524 -2.243 7.621 1.00 88.44 98 THR A N 1
ATOM 787 C CA . THR A 1 98 ? 1.370 -1.411 7.969 1.00 88.44 98 THR A CA 1
ATOM 788 C C . THR A 1 98 ? 0.077 -2.224 7.956 1.00 88.44 98 THR A C 1
ATOM 790 O O . THR A 1 98 ? -0.683 -2.114 8.911 1.00 88.44 98 THR A O 1
ATOM 793 N N . GLN A 1 99 ? -0.157 -3.084 6.957 1.00 86.75 99 GLN A N 1
ATOM 794 C CA . GLN A 1 99 ? -1.328 -3.977 6.934 1.00 86.75 99 GLN A CA 1
ATOM 795 C C . GLN A 1 99 ? -1.375 -4.889 8.164 1.00 86.75 99 GLN A C 1
ATOM 797 O O . GLN A 1 99 ? -2.399 -4.939 8.838 1.00 86.75 99 GLN A O 1
ATOM 802 N N . THR A 1 100 ? -0.256 -5.525 8.520 1.00 84.94 100 THR A N 1
ATOM 803 C CA . THR A 1 100 ? -0.174 -6.383 9.712 1.00 84.94 100 THR A CA 1
ATOM 804 C C . THR 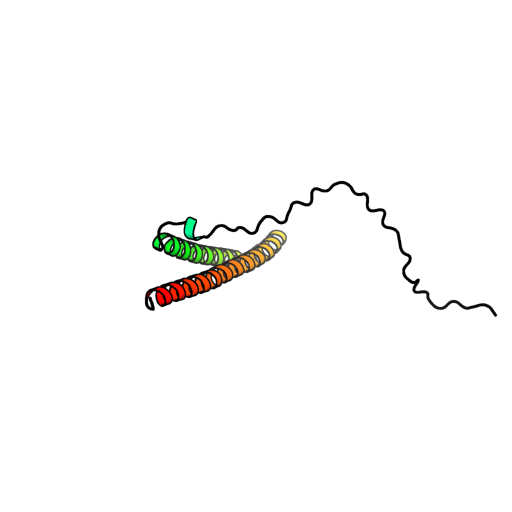A 1 100 ? -0.461 -5.611 11.000 1.00 84.94 100 THR A C 1
ATOM 806 O O . THR A 1 100 ? -1.173 -6.108 11.871 1.00 84.94 100 THR A O 1
ATOM 809 N N . ILE A 1 101 ? 0.071 -4.392 11.139 1.00 84.06 101 ILE A N 1
ATOM 810 C CA . ILE A 1 101 ? -0.207 -3.542 12.305 1.00 84.06 101 ILE A CA 1
ATOM 811 C C . ILE A 1 101 ? -1.693 -3.202 12.355 1.00 84.06 101 ILE A C 1
ATOM 813 O O . ILE A 1 101 ? -2.289 -3.281 13.425 1.00 84.06 101 ILE A O 1
ATOM 817 N N . LEU A 1 102 ? -2.299 -2.846 11.223 1.00 79.94 102 LEU A N 1
ATOM 818 C CA . LEU A 1 102 ? -3.723 -2.540 11.159 1.00 79.94 102 LEU A CA 1
ATOM 819 C C . LEU A 1 102 ? -4.552 -3.740 11.616 1.00 79.94 102 LEU A C 1
ATOM 821 O O . LEU A 1 102 ? -5.261 -3.629 12.611 1.00 79.94 102 LEU A O 1
ATOM 825 N N . GLU A 1 103 ? -4.388 -4.897 10.983 1.00 76.62 103 GLU A N 1
ATOM 826 C CA . GLU A 1 103 ? -5.102 -6.130 11.339 1.00 76.62 103 GLU A CA 1
ATOM 827 C C . GLU A 1 103 ? -4.922 -6.490 12.826 1.00 76.62 103 GLU A C 1
ATOM 829 O O . GLU A 1 103 ? -5.904 -6.628 13.559 1.00 76.62 103 GLU A O 1
ATOM 834 N N . GLY A 1 104 ? -3.680 -6.523 13.321 1.00 71.31 104 GLY A N 1
ATOM 835 C CA . GLY A 1 104 ? -3.385 -6.917 14.703 1.00 71.31 104 GLY A CA 1
ATOM 836 C C . GLY A 1 104 ? -3.866 -5.922 15.767 1.00 71.31 104 GLY A C 1
ATOM 837 O O . GLY A 1 104 ? -4.351 -6.321 16.829 1.00 71.31 104 GLY A O 1
ATOM 838 N N . THR A 1 105 ? -3.774 -4.615 15.506 1.00 69.69 105 THR A N 1
ATOM 839 C CA . THR A 1 105 ? -4.247 -3.590 16.456 1.00 69.69 105 THR A CA 1
ATOM 840 C C . THR A 1 105 ? -5.777 -3.582 16.527 1.00 69.69 105 THR A C 1
ATOM 842 O O . THR A 1 105 ? -6.362 -3.327 17.589 1.00 69.69 105 THR A O 1
ATOM 845 N N . PHE A 1 106 ? -6.449 -3.890 15.416 1.00 64.06 106 PHE A N 1
ATOM 846 C CA . PHE A 1 106 ? -7.906 -3.950 15.361 1.00 64.06 106 PHE A CA 1
ATOM 847 C C . PHE A 1 106 ? -8.467 -5.199 16.032 1.00 64.06 106 PHE A C 1
ATOM 849 O O . PHE A 1 106 ? -9.406 -5.061 16.820 1.00 64.06 106 PHE A O 1
ATOM 856 N N . ASP A 1 107 ? -7.848 -6.365 15.856 1.00 65.06 107 ASP A N 1
ATOM 857 C CA . ASP A 1 107 ? -8.260 -7.587 16.555 1.00 65.06 107 ASP A CA 1
ATOM 858 C C . ASP A 1 107 ? -8.190 -7.424 18.077 1.00 65.06 107 ASP A C 1
ATOM 860 O O . ASP A 1 107 ? -9.133 -7.771 18.796 1.00 65.06 107 ASP A O 1
ATOM 864 N N . LEU A 1 108 ? -7.124 -6.799 18.585 1.00 67.69 108 LEU A N 1
ATOM 865 C CA . LEU A 1 108 ? -6.994 -6.503 20.011 1.00 67.69 108 LEU A CA 1
ATOM 866 C C . LEU A 1 108 ? -8.090 -5.541 20.496 1.00 67.69 108 LEU A C 1
ATOM 868 O O . LEU A 1 108 ? -8.677 -5.738 21.562 1.00 67.69 108 LEU A O 1
ATOM 872 N N . SER A 1 109 ? -8.397 -4.510 19.708 1.00 65.62 109 SER A N 1
ATOM 873 C CA . SER A 1 109 ? -9.432 -3.523 20.037 1.00 65.62 109 SER A CA 1
ATOM 874 C C . SER A 1 109 ? -10.824 -4.161 20.126 1.00 65.62 109 SER A C 1
ATOM 876 O O . SER A 1 109 ? -11.565 -3.892 21.075 1.00 65.62 109 SER A O 1
ATOM 878 N N . VAL A 1 110 ? -11.159 -5.048 19.183 1.00 64.19 110 VAL A N 1
ATOM 879 C CA . VAL A 1 110 ? -12.419 -5.811 19.153 1.00 64.19 110 VAL A CA 1
ATOM 880 C C . VAL A 1 110 ? -12.511 -6.775 20.335 1.00 64.19 110 VAL A C 1
ATOM 882 O O . VAL A 1 110 ? -13.544 -6.835 21.008 1.00 64.19 110 VAL A O 1
ATOM 885 N N . GLN A 1 111 ? -11.429 -7.493 20.648 1.00 65.81 111 GLN A N 1
ATOM 886 C CA . GLN A 1 111 ? -11.382 -8.382 21.812 1.00 65.81 111 GLN A CA 1
ATOM 887 C C . GLN A 1 111 ? -11.604 -7.619 23.124 1.00 65.81 111 GLN A C 1
ATOM 889 O O . GLN A 1 111 ? -12.365 -8.067 23.990 1.00 65.81 111 GLN A O 1
ATOM 894 N N . LEU A 1 112 ? -10.975 -6.451 23.275 1.00 72.38 112 LEU A N 1
ATOM 895 C CA . LEU A 1 112 ? -11.128 -5.612 24.460 1.00 72.38 112 LEU A CA 1
ATOM 896 C C . LEU A 1 112 ? -12.549 -5.058 24.595 1.00 72.38 112 LEU A C 1
ATOM 898 O O . LEU A 1 112 ? -13.075 -5.045 25.710 1.00 72.38 112 LEU A O 1
ATOM 902 N N . ASP A 1 113 ? -13.184 -4.628 23.504 1.00 69.12 113 ASP A N 1
ATOM 903 C CA . ASP A 1 113 ? -14.567 -4.142 23.545 1.00 69.12 113 ASP A CA 1
ATOM 904 C C . ASP A 1 113 ? -15.557 -5.260 23.900 1.00 69.12 113 ASP A C 1
ATOM 906 O O . ASP A 1 113 ? -16.351 -5.120 24.835 1.00 69.12 113 ASP A O 1
ATOM 910 N N . LYS A 1 114 ? -15.422 -6.435 23.269 1.00 68.50 114 LYS A N 1
ATOM 911 C CA . LYS A 1 114 ? -16.221 -7.627 23.592 1.00 68.50 114 LYS A CA 1
ATOM 912 C C . LYS A 1 114 ? -16.120 -7.985 25.079 1.00 68.50 114 LYS A C 1
ATOM 914 O O . LYS A 1 114 ? -17.138 -8.213 25.733 1.00 68.50 114 LYS A O 1
ATOM 919 N N . LYS A 1 115 ? -14.908 -7.947 25.648 1.00 72.88 115 LYS A N 1
ATOM 920 C CA . LYS A 1 115 ? -14.666 -8.188 27.081 1.00 72.88 115 LYS A CA 1
ATOM 921 C C . LYS A 1 115 ? -15.346 -7.148 27.982 1.00 72.88 115 LYS A C 1
ATOM 923 O O . LYS A 1 115 ? -15.853 -7.509 29.043 1.00 72.88 115 LYS A O 1
ATOM 928 N N . ARG A 1 116 ? -15.380 -5.869 27.586 1.00 73.88 116 ARG A N 1
ATOM 929 C CA . ARG A 1 116 ? -16.069 -4.804 28.344 1.00 73.88 116 ARG A CA 1
ATOM 930 C C . ARG A 1 116 ? -17.588 -4.974 28.315 1.00 73.88 116 ARG A C 1
ATOM 932 O O . ARG A 1 116 ? -18.219 -4.787 29.351 1.00 73.88 116 ARG A O 1
ATOM 939 N N . ARG A 1 117 ? -18.169 -5.346 27.169 1.00 72.88 117 ARG A N 1
ATOM 940 C CA . ARG A 1 117 ? -19.620 -5.576 27.031 1.00 72.88 117 ARG A CA 1
ATOM 941 C C . ARG A 1 117 ? -20.085 -6.777 27.857 1.00 72.88 117 ARG A C 1
ATOM 943 O O . ARG A 1 117 ? -21.069 -6.653 28.573 1.00 72.88 117 ARG A O 1
ATOM 950 N N . LEU A 1 118 ? -19.319 -7.870 27.857 1.00 73.19 118 LEU A N 1
ATOM 951 C CA . LEU A 1 118 ? -19.575 -9.041 28.709 1.00 73.19 118 LEU A CA 1
ATOM 952 C C . LEU A 1 118 ? -19.525 -8.702 30.207 1.00 73.19 118 LEU A C 1
ATOM 954 O O . LEU A 1 118 ? -20.383 -9.138 30.964 1.00 73.19 118 LEU A O 1
ATOM 958 N N . LYS A 1 119 ? -18.565 -7.875 30.648 1.00 72.56 119 LYS A N 1
ATOM 959 C CA . LYS A 1 119 ? -18.512 -7.420 32.050 1.00 72.56 119 LYS A CA 1
ATOM 960 C C . LYS A 1 119 ? -19.721 -6.577 32.462 1.00 72.56 119 LYS A C 1
ATOM 962 O O . LYS A 1 119 ? -20.142 -6.688 33.603 1.00 72.56 119 LYS A O 1
ATOM 967 N N . LYS A 1 120 ? -20.262 -5.753 31.558 1.00 69.81 120 LYS A N 1
ATOM 968 C CA . LYS A 1 120 ? -21.454 -4.927 31.819 1.00 69.81 120 LYS A CA 1
ATOM 969 C C . LYS A 1 120 ? -22.762 -5.723 31.855 1.00 69.81 120 LYS A C 1
ATOM 971 O O . LYS A 1 120 ? -23.726 -5.225 32.406 1.00 69.81 120 LYS A O 1
ATOM 976 N N . GLN A 1 121 ? -22.810 -6.904 31.235 1.00 61.88 121 GLN A N 1
ATOM 977 C CA . GLN A 1 121 ? -23.988 -7.785 31.258 1.00 61.88 121 GLN A CA 1
ATOM 978 C C . GLN A 1 121 ? -24.037 -8.694 32.494 1.00 61.88 121 GLN A C 1
ATOM 980 O O . GLN A 1 121 ? -25.100 -9.199 32.829 1.00 61.88 121 GLN A O 1
ATOM 985 N N . ASN A 1 122 ? -22.897 -8.897 33.159 1.00 56.62 122 ASN A N 1
ATOM 986 C CA . ASN A 1 122 ? -22.773 -9.725 34.363 1.00 56.62 122 ASN A CA 1
ATOM 987 C C . ASN A 1 122 ? -22.797 -8.894 35.666 1.00 56.62 122 ASN A C 1
ATOM 989 O O . ASN A 1 122 ? -22.345 -9.377 36.704 1.00 56.62 122 ASN A O 1
ATOM 993 N N . GLN A 1 123 ? -23.250 -7.641 35.589 1.00 48.62 123 GLN A N 1
ATOM 994 C CA . GLN A 1 123 ? -23.446 -6.699 36.694 1.00 48.62 123 GLN A CA 1
ATOM 995 C C . GLN A 1 123 ? -24.920 -6.321 36.754 1.00 48.62 123 GLN A C 1
ATOM 997 O O . GLN A 1 123 ? -25.424 -6.190 37.888 1.00 48.62 123 GLN A O 1
#

Radius of gyration: 28.26 Å; chains: 1; bounding box: 91×39×57 Å

Organism: Phytophthora nicotianae (NCBI:txid4792)

Foldseek 3Di:
DDDDDDDDDDDDDDDPPPPPPPPDPPPDDPPPPPDDCCVVDPDPVVVVVVLVVQLVVLVVQLVVLVVLLVCLVVDPDPVVSVVSVVVSVVSNVVSVVSVVCSVVVVVVVVVVVVVVVVVVVVD

Sequence (123 aa):
MGPGYVRGYPVAKNYSLHFCIGKRKTRQPEAPFINDTKSLTTSSETVDKLRQDLCLTTQKQLKIVQLIRNEIPDCKDYDARNVLHDTTELLKRRISQTQTILEGTFDLSVQLDKKRRLKKQNQ

Secondary structure (DSSP, 8-state):
-PPPP---------------------PPPPPP----GGGS-S-HHHHHHHHHHHHHHHHHHHHHHHHHHHHTTT-S-HHHHHHHHHHHHHHHHHHHHHHHHHHHHHHHHHHHHHHHHHHHH--

pLDDT: mean 72.14, std 19.9, range [35.75, 96.38]